Protein AF-C8WA61-F1 (afdb_monomer_lite)

Sequence (81 aa):
MERSKYCQELCDALERYGKTWTDRSNACVEHIYFKSRGNWVSVLYGDDIRGFPQKFLVWEMSNYSYSPRVMDVEKIIDKYF

Organism: Lancefieldella parvula (strain ATCC 33793 / DSM 20469 / CCUG 32760 / JCM 10300 / KCTC 3663 / VPI 0546 / 1246) (NCBI:txid521095)

Secondary structure (DSSP, 8-state):
-PPPHHHHHHHHHHHHTT--EEEEE-SSEEEEEEEETTEEEEEEEETTSTT-TT-EEEEETTS-----EEE-HHHHHHHH-

Radius of gyration: 11.87 Å; chains: 1; bounding box: 28×28×28 Å

Structure (mmCIF, N/CA/C/O backbone):
data_AF-C8WA61-F1
#
_entry.id   AF-C8WA61-F1
#
loop_
_atom_site.group_PDB
_atom_site.id
_atom_site.type_symbol
_atom_site.label_atom_id
_atom_site.label_alt_id
_atom_site.label_comp_id
_atom_site.label_asym_id
_atom_site.label_entity_id
_atom_site.label_seq_id
_atom_site.pdbx_PDB_ins_code
_atom_site.Cartn_x
_atom_site.Cartn_y
_atom_site.Cartn_z
_atom_site.occupancy
_atom_site.B_iso_or_equiv
_atom_site.auth_seq_id
_atom_site.auth_comp_id
_atom_site.auth_asym_id
_atom_site.auth_atom_id
_atom_site.pdbx_PDB_model_num
ATOM 1 N N . MET A 1 1 ? 18.756 5.950 -5.660 1.00 54.12 1 MET A N 1
ATOM 2 C CA . MET A 1 1 ? 17.791 5.265 -6.537 1.00 54.12 1 MET A CA 1
ATOM 3 C C . MET A 1 1 ? 16.491 6.017 -6.401 1.00 54.12 1 MET A C 1
ATOM 5 O O . MET A 1 1 ? 16.119 6.310 -5.271 1.00 54.12 1 MET A O 1
ATOM 9 N N . GLU A 1 2 ? 15.905 6.445 -7.508 1.00 65.75 2 GLU A N 1
ATOM 10 C CA . GLU A 1 2 ? 14.655 7.202 -7.490 1.00 65.75 2 GLU A CA 1
ATOM 11 C C . GLU A 1 2 ? 13.495 6.225 -7.259 1.00 65.75 2 GLU A C 1
ATOM 13 O O . GLU A 1 2 ? 13.461 5.162 -7.880 1.00 65.75 2 GLU A O 1
ATOM 18 N N . ARG A 1 3 ? 12.604 6.542 -6.313 1.00 72.75 3 ARG A N 1
ATOM 19 C CA . ARG A 1 3 ? 11.402 5.745 -6.030 1.00 72.75 3 ARG A CA 1
ATOM 20 C C . ARG A 1 3 ? 10.521 5.720 -7.275 1.00 72.75 3 ARG A C 1
ATOM 22 O O . ARG A 1 3 ? 10.394 6.734 -7.962 1.00 72.75 3 ARG A O 1
ATOM 29 N N . SER A 1 4 ? 9.891 4.583 -7.560 1.00 76.94 4 SER A N 1
ATOM 30 C CA . SER A 1 4 ? 8.954 4.511 -8.681 1.00 76.94 4 SER A CA 1
ATOM 31 C C . SER A 1 4 ? 7.813 5.509 -8.495 1.00 76.94 4 SER A C 1
ATOM 33 O O . SER A 1 4 ? 7.235 5.597 -7.409 1.00 76.94 4 SER A O 1
ATOM 35 N N . LYS A 1 5 ? 7.423 6.199 -9.575 1.00 82.81 5 LYS A N 1
ATOM 36 C CA . LYS A 1 5 ? 6.260 7.100 -9.591 1.00 82.81 5 LYS A CA 1
ATOM 37 C C . LYS A 1 5 ? 5.016 6.441 -8.977 1.00 82.81 5 LYS A C 1
ATOM 39 O O . LYS A 1 5 ? 4.332 7.063 -8.176 1.00 82.81 5 LYS A O 1
ATOM 44 N N . TYR A 1 6 ? 4.757 5.174 -9.299 1.00 79.44 6 TYR A N 1
ATOM 45 C CA . TYR A 1 6 ? 3.576 4.452 -8.812 1.00 79.44 6 TYR A CA 1
ATOM 46 C C . TYR A 1 6 ? 3.637 4.176 -7.308 1.00 79.44 6 TYR A C 1
ATOM 48 O O . TYR A 1 6 ? 2.627 4.237 -6.610 1.00 79.44 6 TYR A O 1
ATOM 56 N N . CYS A 1 7 ? 4.827 3.860 -6.799 1.00 81.38 7 CYS A N 1
ATOM 57 C CA . CYS A 1 7 ? 5.041 3.658 -5.373 1.00 81.38 7 CYS A CA 1
ATOM 58 C C . CYS A 1 7 ? 4.862 4.972 -4.608 1.00 81.38 7 CYS A C 1
ATOM 60 O O . CYS A 1 7 ? 4.216 4.986 -3.562 1.00 81.38 7 CYS A O 1
ATOM 62 N N . GLN A 1 8 ? 5.342 6.085 -5.174 1.00 86.12 8 GLN A N 1
ATOM 63 C CA . GLN A 1 8 ? 5.097 7.414 -4.620 1.00 86.12 8 GLN A CA 1
ATOM 64 C C . GLN A 1 8 ? 3.599 7.748 -4.585 1.00 86.12 8 GLN A C 1
ATOM 66 O O . GLN A 1 8 ? 3.105 8.140 -3.535 1.00 86.12 8 GLN A O 1
ATOM 71 N N . GLU A 1 9 ? 2.853 7.497 -5.667 1.00 88.12 9 GLU A N 1
ATOM 72 C CA . GLU A 1 9 ? 1.396 7.709 -5.707 1.00 88.12 9 GLU A CA 1
ATOM 73 C C . GLU A 1 9 ? 0.656 6.912 -4.618 1.00 88.12 9 GLU A C 1
ATOM 75 O O . GLU A 1 9 ? -0.283 7.417 -3.997 1.00 88.12 9 GLU A O 1
ATOM 80 N N . LEU A 1 10 ? 1.089 5.675 -4.344 1.00 87.56 10 LEU A N 1
ATOM 81 C CA . LEU A 1 10 ? 0.516 4.875 -3.263 1.00 87.56 10 LEU A CA 1
ATOM 82 C C . LEU A 1 10 ? 0.867 5.442 -1.879 1.00 87.56 10 LEU A C 1
ATOM 84 O O . LEU A 1 10 ? -0.004 5.493 -1.011 1.00 87.56 10 LEU A O 1
ATOM 88 N N . CYS A 1 11 ? 2.110 5.873 -1.661 1.00 88.38 11 CYS A N 1
ATOM 89 C CA . CYS A 1 11 ? 2.521 6.522 -0.414 1.00 88.38 11 CYS A CA 1
ATOM 90 C C . CYS A 1 11 ? 1.738 7.815 -0.157 1.00 88.38 11 CYS A C 1
ATOM 92 O O . CYS A 1 11 ? 1.202 7.985 0.938 1.00 88.38 11 CYS A O 1
ATOM 94 N N . ASP A 1 12 ? 1.584 8.664 -1.173 1.00 91.19 12 ASP A N 1
ATOM 95 C CA . ASP A 1 12 ? 0.820 9.911 -1.086 1.00 91.19 12 ASP A CA 1
ATOM 96 C C . ASP A 1 12 ? -0.646 9.633 -0.717 1.00 91.19 12 ASP A C 1
ATOM 98 O O . ASP A 1 12 ? -1.243 10.324 0.114 1.00 91.19 12 ASP A O 1
ATOM 102 N N . ALA A 1 13 ? -1.238 8.577 -1.287 1.00 89.00 13 ALA A N 1
ATOM 103 C CA . ALA A 1 13 ? -2.570 8.135 -0.897 1.00 89.00 13 ALA A CA 1
ATOM 104 C C . ALA A 1 13 ? -2.602 7.666 0.568 1.00 89.00 13 ALA A C 1
ATOM 106 O O . ALA A 1 13 ? -3.504 8.042 1.317 1.00 89.00 13 ALA A O 1
ATOM 107 N N . LEU A 1 14 ? -1.634 6.857 1.012 1.00 90.12 14 LEU A N 1
ATOM 108 C CA . LEU A 1 14 ? -1.577 6.361 2.397 1.00 90.12 14 LEU A CA 1
ATOM 109 C C . LEU A 1 14 ? -1.526 7.503 3.407 1.00 90.12 14 LEU A C 1
ATOM 111 O O . LEU A 1 14 ? -2.270 7.478 4.391 1.00 90.12 14 LEU A O 1
ATOM 115 N N . GLU A 1 15 ? -0.729 8.527 3.121 1.00 90.25 15 GLU A N 1
ATOM 116 C CA . GLU A 1 15 ? -0.660 9.746 3.921 1.00 90.25 15 GLU A CA 1
ATOM 117 C C . GLU A 1 15 ? -1.981 10.524 3.890 1.00 90.25 15 GLU A C 1
ATOM 119 O O . GLU A 1 15 ? -2.531 10.844 4.946 1.00 90.25 15 GLU A O 1
ATOM 124 N N . ARG A 1 16 ? -2.553 10.756 2.699 1.00 91.81 16 ARG A N 1
ATOM 125 C CA . ARG A 1 16 ? -3.810 11.507 2.527 1.00 91.81 16 ARG A CA 1
ATOM 126 C C . ARG A 1 16 ? -4.981 10.909 3.305 1.00 91.81 16 ARG A C 1
ATOM 128 O O . ARG A 1 16 ? -5.827 11.650 3.802 1.00 91.81 16 ARG A O 1
ATOM 135 N N . TYR A 1 17 ? -5.050 9.585 3.400 1.00 87.94 17 TYR A N 1
ATOM 136 C CA . TYR A 1 17 ? -6.119 8.877 4.108 1.00 87.94 17 TYR A CA 1
ATOM 137 C C . TYR A 1 17 ? -5.740 8.479 5.544 1.00 87.94 17 TYR A C 1
ATOM 139 O O . TYR A 1 17 ? -6.470 7.713 6.179 1.00 87.94 17 TYR A O 1
ATOM 147 N N . GLY A 1 18 ? -4.609 8.970 6.066 1.00 85.69 18 GLY A N 1
ATOM 148 C CA . GLY A 1 18 ? -4.172 8.733 7.444 1.00 85.69 18 GLY A CA 1
ATOM 149 C C . GLY A 1 18 ? -3.923 7.259 7.773 1.00 85.69 18 GLY A C 1
ATOM 150 O O . GLY A 1 18 ? -4.105 6.837 8.917 1.00 85.69 18 GLY A O 1
ATOM 151 N N . LYS A 1 19 ? -3.558 6.441 6.778 1.00 86.44 19 LYS A N 1
ATOM 152 C CA . LYS A 1 19 ? -3.281 5.017 6.983 1.00 86.44 19 LYS A CA 1
ATOM 153 C C . LYS A 1 19 ? -1.873 4.857 7.552 1.00 86.44 19 LYS A C 1
ATOM 155 O O . LYS A 1 19 ? -0.910 5.392 7.018 1.00 86.44 19 LYS A O 1
ATOM 160 N N . THR A 1 20 ? -1.728 4.057 8.605 1.00 85.00 20 THR A N 1
ATOM 161 C CA . THR A 1 20 ? -0.403 3.642 9.088 1.00 85.00 20 THR A CA 1
ATOM 162 C C . THR A 1 20 ? 0.211 2.628 8.127 1.00 85.00 20 THR A C 1
ATOM 164 O O . THR A 1 20 ? -0.437 1.624 7.802 1.00 85.00 20 THR A O 1
ATOM 167 N N . TRP A 1 21 ? 1.461 2.859 7.720 1.00 88.69 21 TRP A N 1
ATOM 168 C CA . TRP A 1 21 ? 2.193 1.977 6.816 1.00 88.69 21 TRP A CA 1
ATOM 169 C C . TRP A 1 21 ? 3.691 1.887 7.137 1.00 88.69 21 TRP A C 1
ATOM 171 O O . TRP A 1 21 ? 4.229 2.694 7.891 1.00 88.69 21 TRP A O 1
ATOM 181 N N . THR A 1 22 ? 4.350 0.865 6.594 1.00 86.56 22 THR A N 1
ATOM 182 C CA . THR A 1 22 ? 5.809 0.682 6.623 1.00 86.56 22 THR A CA 1
ATOM 183 C C . THR A 1 22 ? 6.270 0.161 5.269 1.00 86.56 22 THR A C 1
ATOM 185 O O . THR A 1 22 ? 5.580 -0.671 4.674 1.00 86.56 22 THR A O 1
ATOM 188 N N . ASP A 1 23 ? 7.412 0.635 4.774 1.00 83.94 23 ASP A N 1
ATOM 189 C CA . ASP A 1 23 ? 8.063 0.061 3.603 1.00 83.94 23 ASP A CA 1
ATOM 190 C C . ASP A 1 23 ? 9.314 -0.749 3.940 1.00 83.94 23 ASP A C 1
ATOM 192 O O . ASP A 1 23 ? 10.045 -0.495 4.897 1.00 83.94 23 ASP A O 1
ATOM 196 N N . ARG A 1 24 ? 9.566 -1.743 3.091 1.00 80.88 24 ARG A N 1
ATOM 197 C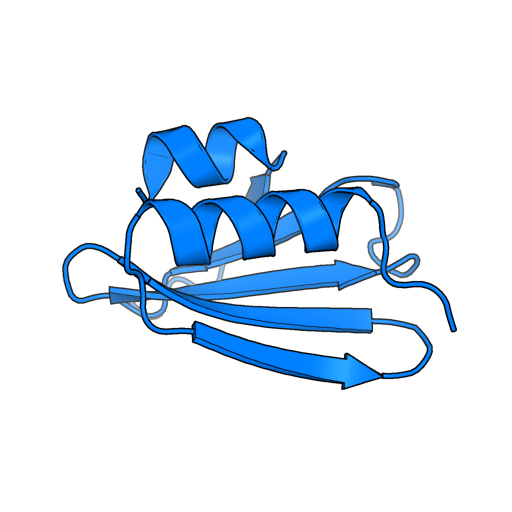 CA . ARG A 1 24 ? 10.826 -2.466 2.970 1.00 80.88 24 ARG A CA 1
ATOM 198 C C . ARG A 1 24 ? 11.245 -2.431 1.512 1.00 80.88 24 ARG A C 1
ATOM 200 O O . ARG A 1 24 ? 10.853 -3.282 0.719 1.00 80.88 24 ARG A O 1
ATOM 207 N N . SER A 1 25 ? 12.027 -1.420 1.173 1.00 75.94 25 SER A N 1
ATOM 208 C CA . SER A 1 25 ? 12.509 -1.199 -0.187 1.00 75.94 25 SER A CA 1
ATOM 209 C C . SER A 1 25 ? 13.959 -1.672 -0.322 1.00 75.94 25 SER A C 1
ATOM 211 O O . SER A 1 25 ? 14.783 -1.428 0.561 1.00 75.94 25 SER A O 1
ATOM 213 N N . ASN A 1 26 ? 14.279 -2.359 -1.417 1.00 71.38 26 ASN A N 1
ATOM 214 C CA . ASN A 1 26 ? 15.642 -2.702 -1.820 1.00 71.38 26 ASN A CA 1
ATOM 215 C C . ASN A 1 26 ? 15.889 -2.273 -3.278 1.00 71.38 26 ASN A C 1
ATOM 217 O O . ASN A 1 26 ? 15.050 -1.621 -3.888 1.00 71.38 26 ASN A O 1
ATOM 221 N N . ALA A 1 27 ? 17.055 -2.614 -3.833 1.00 65.75 27 ALA A N 1
ATOM 222 C CA . ALA A 1 27 ? 17.470 -2.152 -5.156 1.00 65.75 27 ALA A CA 1
ATOM 223 C C . ALA A 1 27 ? 16.569 -2.588 -6.331 1.00 65.75 27 ALA A C 1
ATOM 225 O O . ALA A 1 27 ? 16.636 -1.966 -7.384 1.00 65.75 27 ALA A O 1
ATOM 226 N N . CYS A 1 28 ? 15.754 -3.636 -6.174 1.00 65.00 28 CYS A N 1
ATOM 227 C CA . CYS A 1 28 ? 14.941 -4.197 -7.263 1.00 65.00 28 CYS A CA 1
ATOM 228 C C . CYS A 1 28 ? 13.440 -4.239 -6.942 1.00 65.00 28 CYS A C 1
ATOM 230 O O . CYS A 1 28 ? 12.620 -4.486 -7.828 1.00 65.00 28 CYS A O 1
ATOM 232 N N . VAL A 1 29 ? 13.075 -4.066 -5.668 1.00 72.00 29 VAL A N 1
ATOM 233 C CA . VAL A 1 29 ? 11.730 -4.328 -5.161 1.00 72.00 29 VAL A CA 1
ATOM 234 C C . VAL A 1 29 ? 11.382 -3.340 -4.050 1.00 72.00 29 VAL A C 1
ATOM 236 O O . VAL A 1 29 ? 12.122 -3.181 -3.080 1.00 72.00 29 VAL A O 1
ATOM 239 N N . GLU A 1 30 ? 10.212 -2.730 -4.165 1.00 82.81 30 GLU A N 1
ATOM 240 C CA . GLU A 1 30 ? 9.575 -1.898 -3.153 1.00 82.81 30 GLU A CA 1
ATOM 241 C C . GLU A 1 30 ? 8.401 -2.670 -2.541 1.00 82.81 30 GLU A C 1
ATOM 243 O O . GLU A 1 30 ? 7.510 -3.157 -3.240 1.00 82.81 30 GLU A O 1
ATOM 248 N N . HIS A 1 31 ? 8.397 -2.813 -1.217 1.00 86.50 31 HIS A N 1
ATOM 249 C CA . HIS A 1 31 ? 7.358 -3.545 -0.497 1.00 86.50 31 HIS A CA 1
ATOM 250 C C . HIS A 1 31 ? 6.704 -2.636 0.535 1.00 86.50 31 HIS A C 1
ATOM 252 O O . HIS A 1 31 ? 7.361 -2.223 1.481 1.00 86.50 31 HIS A O 1
ATOM 258 N N . ILE A 1 32 ? 5.416 -2.345 0.382 1.00 89.56 32 ILE A N 1
ATOM 259 C CA . ILE A 1 32 ? 4.633 -1.515 1.301 1.00 89.56 32 ILE A CA 1
ATOM 260 C C . ILE A 1 32 ? 3.641 -2.384 2.073 1.00 89.56 32 ILE A C 1
ATOM 262 O O . ILE A 1 32 ? 2.937 -3.213 1.499 1.00 89.56 32 ILE A O 1
ATOM 266 N N . TYR A 1 33 ? 3.535 -2.158 3.378 1.00 90.12 33 TYR A N 1
ATOM 267 C CA . TYR A 1 33 ? 2.514 -2.753 4.235 1.00 90.12 33 TYR A CA 1
ATOM 268 C C . TYR A 1 33 ? 1.661 -1.663 4.858 1.00 90.12 33 TYR A C 1
ATOM 270 O O . TYR A 1 33 ? 2.212 -0.731 5.433 1.00 90.12 33 TYR A O 1
ATOM 278 N N . PHE A 1 34 ? 0.337 -1.796 4.831 1.00 91.75 34 PHE A N 1
ATOM 279 C CA . PHE A 1 34 ? -0.563 -0.835 5.472 1.00 91.75 34 PHE A CA 1
ATOM 280 C C . PHE A 1 34 ? -1.801 -1.504 6.070 1.00 91.75 34 PHE A C 1
ATOM 282 O O . PHE A 1 34 ? -2.173 -2.608 5.676 1.00 91.75 34 PHE A O 1
ATOM 289 N N . LYS A 1 35 ? -2.455 -0.848 7.037 1.00 89.56 35 LYS A N 1
ATOM 290 C CA . LYS A 1 35 ? -3.726 -1.335 7.599 1.00 89.56 35 LYS A CA 1
ATOM 291 C C . LYS A 1 35 ? -4.930 -0.748 6.868 1.00 89.56 35 LYS A C 1
ATOM 293 O O . LYS A 1 35 ? -5.073 0.467 6.779 1.00 89.56 35 LYS A O 1
ATOM 298 N N . SER A 1 36 ? -5.857 -1.606 6.452 1.00 87.75 36 SER A N 1
ATOM 299 C CA . SER A 1 36 ? -7.159 -1.233 5.900 1.00 87.75 36 SER A CA 1
ATOM 300 C C . SER A 1 36 ? -8.273 -2.048 6.549 1.00 87.75 36 SER A C 1
ATOM 302 O O . SER A 1 36 ? -8.218 -3.274 6.565 1.00 87.75 36 SER A O 1
ATOM 304 N N . ARG A 1 37 ? -9.290 -1.369 7.100 1.00 86.00 37 ARG A N 1
ATOM 305 C CA . ARG A 1 37 ? -10.491 -1.992 7.699 1.00 86.00 37 ARG A CA 1
ATOM 306 C C . ARG A 1 37 ? -10.167 -3.133 8.685 1.00 86.00 37 ARG A C 1
ATOM 308 O O . ARG A 1 37 ? -10.817 -4.170 8.681 1.00 86.00 37 ARG A O 1
ATOM 315 N N . GLY A 1 38 ? -9.133 -2.948 9.510 1.00 84.75 38 GLY A N 1
ATOM 316 C CA . GLY A 1 38 ? -8.673 -3.940 10.495 1.00 84.75 38 GLY A CA 1
ATOM 317 C C . GLY A 1 38 ? -7.703 -5.001 9.958 1.00 84.75 38 GLY A C 1
ATOM 318 O O . GLY A 1 38 ? -7.087 -5.706 10.751 1.00 84.75 38 GLY A O 1
ATOM 319 N N . ASN A 1 39 ? -7.491 -5.060 8.643 1.00 86.06 39 ASN A N 1
ATOM 320 C CA . ASN A 1 39 ? -6.645 -6.045 7.976 1.00 86.06 39 ASN A CA 1
ATOM 321 C C . ASN A 1 39 ? -5.315 -5.432 7.537 1.00 86.06 39 ASN A C 1
ATOM 323 O O . ASN A 1 39 ? -5.269 -4.288 7.087 1.00 86.06 39 ASN A O 1
ATOM 327 N N . TRP A 1 40 ? -4.230 -6.200 7.628 1.00 88.31 40 TRP A N 1
ATOM 328 C CA . TRP A 1 40 ? -2.976 -5.819 6.983 1.00 88.31 40 TRP A CA 1
ATOM 329 C C . TRP A 1 40 ? -3.033 -6.128 5.488 1.00 88.31 40 TRP A C 1
ATOM 331 O O . TRP A 1 40 ? -3.440 -7.217 5.084 1.00 88.31 40 TRP A O 1
ATOM 341 N N . VAL A 1 41 ? -2.589 -5.173 4.684 1.00 89.50 41 VAL A N 1
ATOM 342 C CA . VAL A 1 41 ? -2.433 -5.283 3.239 1.00 89.50 41 VAL A CA 1
ATOM 343 C C . VAL A 1 41 ? -0.946 -5.192 2.929 1.00 89.50 41 VAL A C 1
ATOM 345 O O . VAL A 1 41 ? -0.255 -4.316 3.442 1.00 89.50 41 VAL A O 1
ATOM 348 N N . SER A 1 42 ? -0.457 -6.126 2.122 1.00 89.50 42 SER A N 1
ATOM 349 C CA . SER A 1 42 ? 0.917 -6.191 1.633 1.00 89.50 42 SER A CA 1
ATOM 350 C C . SER A 1 42 ? 0.906 -5.885 0.142 1.00 89.50 42 SER A C 1
ATOM 352 O O . SER A 1 42 ? 0.158 -6.518 -0.598 1.00 89.50 42 SER A O 1
ATOM 354 N N . VAL A 1 43 ? 1.729 -4.938 -0.290 1.00 89.00 43 VAL A N 1
ATOM 355 C CA . VAL A 1 43 ? 1.832 -4.465 -1.668 1.00 89.00 43 VAL A CA 1
ATOM 356 C C . VAL A 1 43 ? 3.280 -4.562 -2.124 1.00 89.00 43 VAL A C 1
ATOM 358 O O . VAL A 1 43 ? 4.150 -3.920 -1.549 1.00 89.00 43 VAL A O 1
ATOM 361 N N . LEU A 1 44 ? 3.536 -5.355 -3.157 1.00 86.94 44 LEU A N 1
ATOM 362 C CA . LEU A 1 44 ? 4.849 -5.494 -3.775 1.00 86.94 44 LEU A CA 1
ATOM 363 C C . LEU A 1 44 ? 4.846 -4.791 -5.129 1.00 86.94 44 LEU A C 1
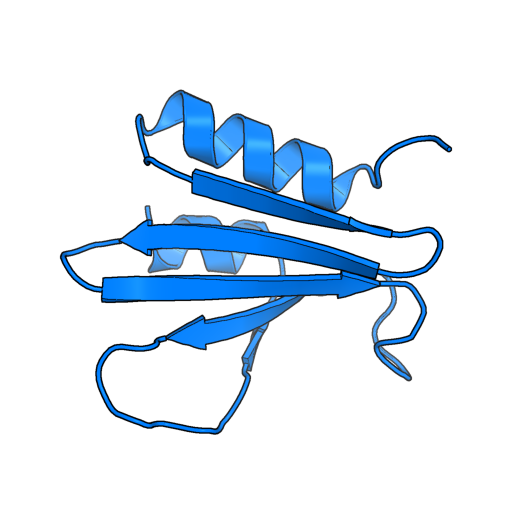ATOM 365 O O . LEU A 1 44 ? 3.958 -5.026 -5.952 1.00 86.94 44 LEU A O 1
ATOM 369 N N . TYR A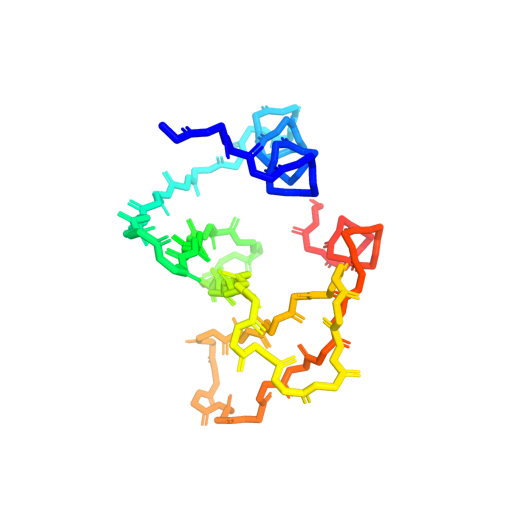 1 45 ? 5.862 -3.974 -5.353 1.00 79.88 45 TYR A N 1
ATOM 370 C CA . TYR A 1 45 ? 6.178 -3.331 -6.615 1.00 79.88 45 TYR A CA 1
ATOM 371 C C . TYR A 1 45 ? 7.624 -3.658 -6.978 1.00 79.88 45 TYR A C 1
ATOM 373 O O . TYR A 1 45 ? 8.502 -3.639 -6.123 1.00 79.88 45 TYR A O 1
ATOM 381 N N . GLY A 1 46 ? 7.900 -3.967 -8.235 1.00 71.25 46 GLY A N 1
ATOM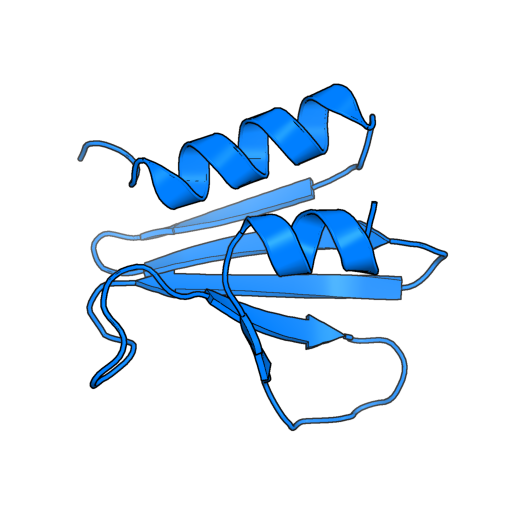 382 C CA . GLY A 1 46 ? 9.267 -4.195 -8.685 1.00 71.25 46 GLY A CA 1
ATOM 383 C C . GLY A 1 46 ? 9.305 -4.615 -10.140 1.00 71.25 46 GLY A C 1
ATOM 384 O O . GLY A 1 46 ? 8.351 -5.213 -10.643 1.00 71.25 46 GLY A O 1
ATOM 385 N N . ASP A 1 47 ? 10.427 -4.334 -10.796 1.00 61.12 47 ASP A N 1
ATOM 386 C CA . ASP A 1 47 ? 10.666 -4.716 -12.194 1.00 61.12 47 ASP A CA 1
ATOM 387 C C . ASP A 1 47 ? 10.616 -6.246 -12.397 1.00 61.12 47 ASP A C 1
ATOM 389 O O . ASP A 1 47 ? 10.359 -6.732 -13.497 1.00 61.12 47 ASP A O 1
ATOM 393 N N . ASP A 1 48 ? 10.775 -7.011 -11.311 1.00 52.59 48 ASP A N 1
ATOM 394 C CA . ASP A 1 48 ? 10.704 -8.475 -11.276 1.00 52.59 48 ASP A CA 1
ATOM 395 C C . ASP A 1 48 ? 9.280 -9.061 -11.241 1.00 52.59 48 ASP A C 1
ATOM 397 O O . ASP A 1 48 ? 9.121 -10.290 -11.251 1.00 52.59 48 ASP A O 1
ATOM 401 N N . ILE A 1 49 ? 8.217 -8.242 -11.250 1.00 65.25 49 ILE A N 1
ATOM 402 C CA . ILE A 1 49 ? 6.860 -8.749 -11.517 1.00 65.25 49 ILE A CA 1
ATOM 403 C C . ILE A 1 49 ? 6.784 -9.087 -13.012 1.00 65.25 49 ILE A C 1
ATOM 405 O O . ILE A 1 49 ? 6.318 -8.301 -13.840 1.00 65.25 49 ILE A O 1
ATOM 409 N N . ARG A 1 50 ? 7.300 -10.275 -13.360 1.00 57.97 50 ARG A N 1
ATOM 410 C CA . ARG A 1 50 ? 7.471 -10.752 -14.739 1.00 57.97 50 ARG A CA 1
ATOM 411 C C . ARG A 1 50 ? 6.188 -10.543 -15.547 1.00 57.97 50 ARG A C 1
ATOM 413 O O . ARG A 1 50 ? 5.183 -11.210 -15.312 1.00 57.97 50 ARG A O 1
ATOM 420 N N . GLY A 1 51 ? 6.253 -9.631 -16.516 1.00 61.03 51 GLY A N 1
ATOM 421 C CA . GLY A 1 51 ? 5.181 -9.369 -17.479 1.00 61.03 51 GLY A CA 1
ATOM 422 C C . GLY A 1 51 ? 4.206 -8.245 -17.116 1.00 61.03 51 GLY A C 1
ATOM 423 O O . GLY A 1 51 ? 3.322 -7.961 -17.920 1.00 61.03 51 GLY A O 1
ATOM 424 N N . PHE A 1 52 ? 4.361 -7.577 -15.966 1.00 63.16 52 PHE A N 1
ATOM 425 C CA . PHE A 1 52 ? 3.492 -6.465 -15.565 1.00 63.16 52 PHE A CA 1
ATOM 426 C C . PHE A 1 52 ? 4.288 -5.245 -15.083 1.00 63.16 52 PHE A C 1
ATOM 428 O O . PHE A 1 52 ? 4.218 -4.898 -13.901 1.00 63.16 52 PHE A O 1
ATOM 435 N N . PRO A 1 53 ? 5.019 -4.559 -15.983 1.00 61.38 53 PRO A N 1
ATOM 436 C CA . PRO A 1 53 ? 5.574 -3.257 -15.643 1.00 61.38 53 PRO A CA 1
ATOM 437 C C . PRO A 1 53 ? 4.428 -2.349 -15.170 1.00 61.38 53 PRO A C 1
ATOM 439 O O . PRO A 1 53 ? 3.346 -2.368 -15.760 1.00 61.38 53 PRO A O 1
ATOM 442 N N . GLN A 1 54 ? 4.661 -1.565 -14.112 1.00 70.50 54 GLN A N 1
ATOM 443 C CA . GLN A 1 54 ? 3.704 -0.591 -13.551 1.00 70.50 54 GLN A CA 1
ATOM 444 C C . GLN A 1 54 ? 2.529 -1.168 -12.734 1.00 70.50 54 GLN A C 1
ATOM 446 O O . GLN A 1 54 ? 1.600 -0.430 -12.408 1.00 70.50 54 GLN A O 1
ATOM 451 N N . LYS A 1 55 ? 2.543 -2.459 -12.372 1.00 78.62 55 LYS A N 1
ATOM 452 C CA . LYS A 1 55 ? 1.495 -3.057 -11.523 1.00 78.62 55 LYS A CA 1
ATOM 453 C C . LYS A 1 55 ? 2.017 -3.506 -10.168 1.00 78.62 55 LYS A C 1
ATOM 455 O O . LYS A 1 55 ? 3.206 -3.733 -9.981 1.00 78.62 55 LYS A O 1
ATOM 460 N N . PHE A 1 56 ? 1.086 -3.679 -9.239 1.00 84.75 56 PHE A N 1
ATOM 461 C CA . PHE A 1 56 ? 1.349 -4.133 -7.883 1.00 84.75 56 PHE A CA 1
ATOM 462 C C . PHE A 1 56 ? 0.836 -5.549 -7.669 1.00 84.75 56 PHE A C 1
ATOM 464 O O . PHE A 1 56 ? -0.273 -5.874 -8.091 1.00 84.75 56 PHE A O 1
ATOM 471 N N . LEU A 1 57 ? 1.590 -6.373 -6.947 1.00 88.12 57 LEU A N 1
ATOM 472 C CA . LEU A 1 57 ? 1.049 -7.585 -6.336 1.00 88.12 57 LEU A CA 1
ATOM 473 C C . LEU A 1 57 ? 0.523 -7.243 -4.942 1.00 88.12 57 LEU A C 1
ATOM 475 O O . LEU A 1 57 ? 1.239 -6.661 -4.133 1.00 88.12 57 LEU A O 1
ATOM 479 N N . VAL A 1 58 ? -0.726 -7.602 -4.661 1.00 88.62 58 VAL A N 1
ATOM 480 C CA . VAL A 1 58 ? -1.435 -7.205 -3.440 1.00 88.62 58 VAL A CA 1
ATOM 481 C C . VAL A 1 58 ? -1.976 -8.426 -2.705 1.00 88.62 58 VAL A C 1
ATOM 483 O O . VAL A 1 58 ? -2.654 -9.263 -3.305 1.00 88.62 58 VAL A O 1
ATOM 486 N N . TRP A 1 59 ? -1.727 -8.497 -1.397 1.00 88.69 59 TRP A N 1
ATOM 487 C CA . TRP A 1 59 ? -2.214 -9.543 -0.494 1.00 88.69 59 TRP A CA 1
ATOM 488 C C . TRP A 1 59 ? -2.957 -8.941 0.695 1.00 88.69 59 TRP A C 1
ATOM 490 O O . TRP A 1 59 ? -2.467 -8.014 1.337 1.00 88.69 59 TRP A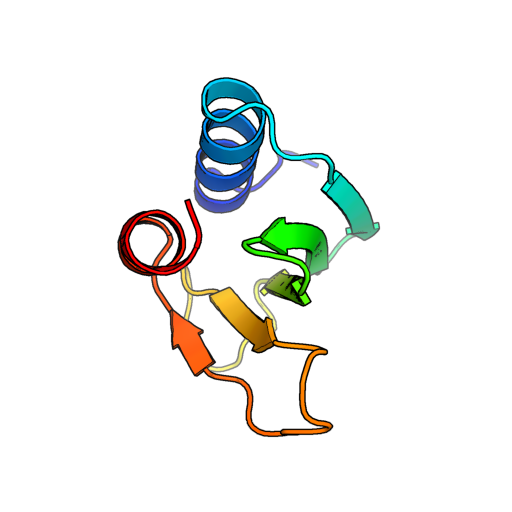 O 1
ATOM 500 N N . GLU A 1 60 ? -4.097 -9.532 1.046 1.00 87.00 60 GLU A N 1
ATOM 501 C CA . GLU A 1 60 ? -4.787 -9.270 2.310 1.00 87.00 60 GLU A CA 1
ATOM 502 C C . GLU A 1 60 ? -4.412 -10.344 3.326 1.00 87.00 60 GLU A C 1
ATOM 504 O O . GLU A 1 60 ? -4.725 -11.522 3.154 1.00 87.00 60 GLU A O 1
ATOM 509 N N . MET A 1 61 ? -3.774 -9.940 4.421 1.00 78.38 61 MET A N 1
ATOM 510 C CA . MET A 1 61 ? -3.310 -10.851 5.471 1.00 78.38 61 MET A CA 1
ATOM 511 C C . MET A 1 61 ? -4.418 -11.245 6.464 1.00 78.38 61 MET A C 1
ATOM 513 O O . MET A 1 61 ? -4.132 -11.695 7.567 1.00 78.38 61 MET A O 1
ATOM 517 N N . SER A 1 62 ? -5.687 -11.070 6.091 1.00 68.38 62 SER A N 1
ATOM 518 C CA . SER A 1 62 ? -6.849 -11.291 6.957 1.00 68.38 62 SER A CA 1
ATOM 519 C C . SER A 1 62 ? -7.361 -12.726 6.983 1.00 68.38 62 SER A C 1
ATOM 521 O O . SER A 1 62 ? -8.057 -13.089 7.921 1.00 68.38 62 SER A O 1
ATOM 523 N N . ASN A 1 63 ? -7.018 -13.545 5.983 1.00 56.56 63 ASN A N 1
ATOM 524 C CA . ASN A 1 63 ? -7.656 -14.853 5.789 1.00 56.56 63 ASN A CA 1
ATOM 525 C C . ASN A 1 63 ? -6.711 -15.984 5.344 1.00 56.56 63 ASN A C 1
ATOM 527 O O . ASN A 1 63 ? -7.191 -16.981 4.815 1.00 56.56 63 ASN A O 1
ATOM 531 N N . TYR A 1 64 ? -5.383 -15.854 5.485 1.00 54.56 64 TYR A N 1
ATOM 532 C CA . TYR A 1 64 ? -4.422 -16.820 4.902 1.00 54.56 64 TYR A CA 1
ATOM 533 C C . TYR A 1 64 ? -4.689 -17.108 3.406 1.00 54.56 64 TYR A C 1
ATOM 535 O O . TYR A 1 64 ? -4.347 -18.166 2.882 1.00 54.56 64 TYR A O 1
ATOM 543 N N . SER A 1 65 ? -5.322 -16.166 2.699 1.00 54.44 65 SER A N 1
ATOM 544 C CA . SER A 1 65 ? -5.543 -16.262 1.261 1.00 54.44 65 SER A CA 1
ATOM 545 C C . SER A 1 65 ? -4.226 -15.930 0.574 1.00 54.44 65 SER A C 1
ATOM 547 O O . SER A 1 65 ? -3.860 -14.767 0.413 1.00 54.44 65 SER A O 1
ATOM 549 N N . TYR A 1 66 ? -3.489 -16.973 0.203 1.00 60.47 66 TYR A N 1
ATOM 550 C CA . TYR A 1 66 ? -2.178 -16.873 -0.441 1.00 60.47 66 TYR A CA 1
ATOM 551 C C . TYR A 1 66 ? -2.240 -16.421 -1.905 1.00 60.47 66 TYR A C 1
ATOM 553 O O . TYR A 1 66 ? -1.214 -16.431 -2.577 1.00 60.47 66 TYR A O 1
ATOM 561 N N . SER A 1 67 ? -3.409 -16.035 -2.423 1.00 72.81 67 SER A N 1
ATOM 562 C CA . SER A 1 67 ? -3.566 -15.621 -3.817 1.00 72.81 67 SER A CA 1
ATOM 563 C C . SER A 1 67 ? -3.324 -14.114 -3.973 1.00 72.81 67 SER A C 1
ATOM 565 O O . SER A 1 67 ? -4.247 -13.335 -3.703 1.00 72.81 67 SER A O 1
ATOM 567 N N . PRO A 1 68 ? -2.122 -13.678 -4.416 1.00 82.12 68 PRO A N 1
ATOM 568 C CA . PRO A 1 68 ? -1.908 -12.285 -4.776 1.00 82.12 68 PRO A CA 1
ATOM 569 C C . PRO A 1 68 ? -2.880 -11.850 -5.859 1.00 82.12 68 PRO A C 1
ATOM 571 O O . PRO A 1 68 ? -3.212 -12.614 -6.768 1.00 82.12 68 PRO A O 1
ATOM 574 N N . ARG A 1 69 ? -3.261 -10.579 -5.813 1.00 86.81 69 ARG A N 1
ATOM 575 C CA . ARG A 1 69 ? -3.938 -9.913 -6.922 1.00 86.81 69 ARG A CA 1
ATOM 576 C C . ARG A 1 69 ? -2.973 -8.950 -7.585 1.00 86.81 69 ARG A C 1
ATOM 578 O O . ARG A 1 69 ? -2.321 -8.177 -6.895 1.00 86.81 69 ARG A O 1
ATOM 585 N N . VAL A 1 70 ? -2.919 -8.976 -8.912 1.00 87.19 70 VAL A N 1
ATOM 586 C CA . VAL A 1 70 ? -2.247 -7.927 -9.681 1.00 87.19 70 VAL A CA 1
ATOM 587 C C . VAL A 1 70 ? -3.213 -6.750 -9.800 1.00 87.19 70 VAL A C 1
ATOM 589 O O . VAL A 1 70 ? -4.304 -6.904 -10.353 1.00 87.19 70 VAL A O 1
ATOM 592 N N . MET A 1 71 ? -2.848 -5.598 -9.245 1.00 88.44 71 MET A N 1
ATOM 593 C CA . MET A 1 71 ? -3.698 -4.409 -9.185 1.00 88.44 71 MET A CA 1
ATOM 594 C C . MET A 1 71 ? -2.930 -3.156 -9.608 1.00 88.44 71 MET A C 1
ATOM 596 O O . MET A 1 71 ? -1.728 -3.040 -9.383 1.00 88.44 71 MET A O 1
ATOM 600 N N . ASP A 1 72 ? -3.652 -2.219 -10.212 1.00 87.88 72 ASP A N 1
ATOM 601 C CA . ASP A 1 72 ? -3.175 -0.863 -10.485 1.00 87.88 72 ASP A CA 1
ATOM 602 C C . ASP A 1 72 ? -3.385 0.001 -9.225 1.00 87.88 72 ASP A C 1
ATOM 604 O O . ASP A 1 72 ? -4.258 -0.314 -8.405 1.00 87.88 72 ASP A O 1
ATOM 608 N N . VAL A 1 73 ? -2.623 1.091 -9.063 1.00 85.25 73 VAL A N 1
ATOM 609 C CA . VAL A 1 73 ? -2.697 1.953 -7.862 1.00 85.25 73 VAL A CA 1
ATOM 610 C C . VAL A 1 73 ? -4.117 2.468 -7.597 1.00 85.25 73 VAL A C 1
ATOM 612 O O . VAL A 1 73 ? -4.594 2.403 -6.469 1.00 85.25 73 VAL A O 1
ATOM 615 N N . GLU A 1 74 ? -4.848 2.861 -8.642 1.00 87.56 74 GLU A N 1
ATOM 616 C CA . GLU A 1 74 ? -6.229 3.352 -8.541 1.00 87.56 74 GLU A CA 1
ATOM 617 C C . GLU A 1 74 ? -7.169 2.307 -7.927 1.00 87.56 74 GLU A C 1
ATOM 619 O O . GLU A 1 74 ? -7.995 2.626 -7.075 1.00 87.56 74 GLU A O 1
ATOM 624 N N . LYS A 1 75 ? -7.003 1.029 -8.296 1.00 89.62 75 LYS A N 1
ATOM 625 C CA . LYS A 1 75 ? -7.808 -0.074 -7.750 1.00 89.62 75 LYS A CA 1
ATOM 626 C C . LYS A 1 75 ? -7.431 -0.398 -6.311 1.00 89.62 75 LYS A C 1
ATOM 628 O O . LYS A 1 75 ? -8.268 -0.894 -5.559 1.00 89.62 75 LYS A O 1
ATOM 633 N N . ILE A 1 76 ? -6.170 -0.180 -5.933 1.00 89.12 76 ILE A N 1
ATOM 634 C CA . ILE A 1 76 ? -5.732 -0.309 -4.540 1.00 89.12 76 ILE A CA 1
ATOM 635 C C . ILE A 1 76 ? -6.409 0.779 -3.704 1.00 89.12 76 ILE A C 1
ATOM 637 O O . ILE A 1 76 ? -6.960 0.468 -2.648 1.00 89.12 76 ILE A O 1
ATOM 641 N N . ILE A 1 77 ? -6.425 2.017 -4.203 1.00 87.88 77 ILE A N 1
ATOM 642 C CA . ILE A 1 77 ? -7.085 3.145 -3.542 1.00 87.88 77 ILE A CA 1
ATOM 643 C C . ILE A 1 77 ? -8.581 2.858 -3.374 1.00 87.88 77 ILE A C 1
ATOM 645 O O . ILE A 1 77 ? -9.056 2.792 -2.246 1.00 87.88 77 ILE A O 1
ATOM 649 N N . ASP A 1 78 ? -9.297 2.575 -4.464 1.00 89.88 78 ASP A N 1
ATOM 650 C CA . ASP A 1 78 ? -10.746 2.318 -4.444 1.00 89.88 78 ASP A CA 1
ATOM 651 C C . ASP A 1 78 ? -11.149 1.195 -3.470 1.00 89.88 78 ASP A C 1
ATOM 653 O O . ASP A 1 78 ? -12.137 1.285 -2.740 1.00 89.88 78 ASP A O 1
ATOM 657 N N . LYS A 1 79 ? -10.347 0.126 -3.405 1.00 90.19 79 LYS A N 1
ATOM 658 C CA . LYS A 1 79 ? -10.669 -1.037 -2.577 1.00 90.19 79 LYS A CA 1
ATOM 659 C C . LYS A 1 79 ? -10.328 -0.857 -1.097 1.00 90.19 79 LYS A C 1
ATOM 661 O O . LYS A 1 79 ? -11.067 -1.354 -0.240 1.00 90.19 79 LYS A O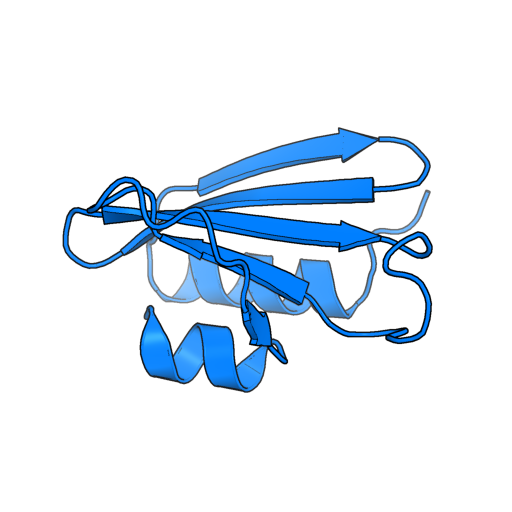 1
ATOM 666 N N . TYR A 1 80 ? -9.181 -0.254 -0.786 1.00 88.75 80 TYR A N 1
ATOM 667 C CA . TYR A 1 80 ? -8.585 -0.330 0.552 1.00 88.75 80 TYR A CA 1
ATOM 668 C C . TYR A 1 80 ? -8.593 0.982 1.333 1.00 88.75 80 TYR A C 1
ATOM 670 O O . TYR A 1 80 ? -8.225 0.980 2.516 1.00 88.75 80 TYR A O 1
ATOM 678 N N . PHE A 1 81 ? -8.989 2.090 0.724 1.00 86.56 81 PHE A N 1
ATOM 679 C CA . PHE A 1 81 ? -8.951 3.387 1.380 1.00 86.56 81 PHE A CA 1
ATOM 680 C C . PHE A 1 81 ? -10.324 3.728 1.941 1.00 86.56 81 PHE A C 1
ATOM 682 O O . PHE A 1 81 ? -10.334 4.040 3.160 1.00 86.56 81 PHE A O 1
#

pLDDT: mean 80.27, std 11.2, range [52.59, 91.81]

Foldseek 3Di:
DDDDPQVVVLVVLCVVVVWDKDWDDDPFKIWIWTDFPNWIKIWIDGPPPPPDHQWIFIDTPPPPPPDTDTHHSVVCSVPGD